Protein 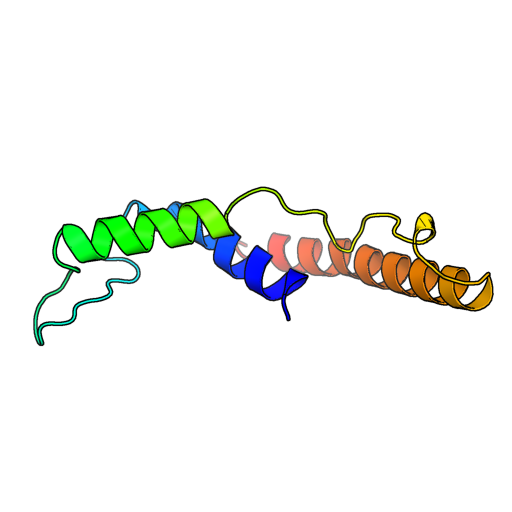AF-A0A067C807-F1 (afdb_monomer_lite)

Organism: Saprolegnia parasitica (strain CBS 223.65) (NCBI:txid695850)

Sequence (95 aa):
MVSSMHNHVGAIAEYVSDPAFCPSAWVEGELAGRPGTSVRLALIMIITGFDQPQITEDFSHVMLDDAAKCVARAFTADVKAQIPVVNRRNATRYT

pLDDT: mean 78.72, std 12.5, range [49.47, 97.19]

Foldseek 3Di:
DLAPVLQVLLVCLVVLVPQQPDAPDPDPPDSGHDPVRSVVVNVVSVVSNDDDDHLLDQPLVVAPDPVRSVVSVVVSVVVVVCVVVVVVVVVPPVD

Secondary structure (DSSP, 8-state):
-HHHHHHHHHHGGGGGG-TTTS----STT-SS--HHHHHHHHHHHHHHTS-PPPTTS--GGG-SSHHHHHHHHHHHHHHHHHHHHHHHHHHTS--

Structure (mmCIF, N/CA/C/O backbone):
data_AF-A0A067C807-F1
#
_entry.id   AF-A0A067C807-F1
#
loop_
_atom_site.group_PDB
_atom_site.id
_atom_site.type_symbol
_atom_site.label_atom_id
_atom_site.label_alt_id
_atom_site.label_comp_id
_atom_site.label_asym_id
_atom_site.label_entity_id
_atom_site.label_seq_id
_atom_site.pdbx_PDB_ins_code
_atom_site.Cartn_x
_atom_site.Cartn_y
_atom_site.Cartn_z
_atom_site.occupancy
_atom_site.B_iso_or_equiv
_atom_site.auth_seq_id
_atom_site.auth_comp_id
_atom_site.auth_asym_id
_atom_site.auth_atom_id
_atom_site.pdbx_PDB_model_num
ATOM 1 N N . MET A 1 1 ? 5.564 -6.797 1.578 1.00 49.47 1 MET A N 1
ATOM 2 C CA . MET A 1 1 ? 4.699 -6.788 2.779 1.00 49.47 1 MET A CA 1
ATOM 3 C C . MET A 1 1 ? 4.473 -5.384 3.327 1.00 49.47 1 MET A C 1
ATOM 5 O O . MET A 1 1 ? 3.347 -5.103 3.682 1.00 49.47 1 MET A O 1
ATOM 9 N N . VAL A 1 2 ? 5.464 -4.484 3.322 1.00 64.25 2 VAL A N 1
ATOM 10 C CA . VAL A 1 2 ? 5.284 -3.100 3.809 1.00 64.25 2 VAL A CA 1
ATOM 11 C C . VAL A 1 2 ? 4.252 -2.314 2.985 1.00 64.25 2 VAL A C 1
ATOM 13 O O . VAL A 1 2 ? 3.275 -1.852 3.547 1.00 64.25 2 VAL A O 1
ATOM 16 N N . SER A 1 3 ? 4.386 -2.228 1.657 1.00 64.31 3 SER A N 1
ATOM 17 C CA . SER A 1 3 ? 3.515 -1.363 0.838 1.00 64.31 3 SER A CA 1
ATOM 18 C C . SER A 1 3 ? 2.051 -1.828 0.797 1.00 64.31 3 SER A C 1
ATOM 20 O O . SER A 1 3 ? 1.155 -1.110 1.222 1.00 64.31 3 SER A O 1
ATOM 22 N N . SER A 1 4 ? 1.782 -3.052 0.328 1.00 62.38 4 SER A N 1
ATOM 23 C CA . SER A 1 4 ? 0.403 -3.532 0.149 1.00 62.38 4 SER A CA 1
ATOM 24 C C . SER A 1 4 ? -0.325 -3.825 1.462 1.00 62.38 4 SER A C 1
ATOM 26 O O . SER A 1 4 ? -1.515 -3.540 1.559 1.00 62.38 4 SER A O 1
ATOM 28 N N . MET A 1 5 ? 0.362 -4.373 2.473 1.00 61.41 5 MET A N 1
ATOM 29 C CA . MET A 1 5 ? -0.278 -4.694 3.751 1.00 61.41 5 MET A CA 1
ATOM 30 C C . MET A 1 5 ? -0.507 -3.437 4.592 1.00 61.41 5 MET A C 1
ATOM 32 O O . MET A 1 5 ? -1.594 -3.305 5.143 1.00 61.41 5 MET A O 1
ATOM 36 N N . HIS A 1 6 ? 0.444 -2.490 4.650 1.00 70.00 6 HIS A N 1
ATOM 37 C CA . HIS A 1 6 ? 0.195 -1.225 5.351 1.00 70.00 6 HIS A CA 1
ATOM 38 C C . HIS A 1 6 ? -0.866 -0.384 4.649 1.00 70.00 6 HIS A C 1
ATOM 40 O O . HIS A 1 6 ? -1.713 0.150 5.346 1.00 70.00 6 HIS A O 1
ATOM 46 N N . ASN A 1 7 ? -0.915 -0.334 3.311 1.00 68.19 7 ASN A N 1
ATOM 47 C CA . ASN A 1 7 ? -2.028 0.335 2.625 1.00 68.19 7 ASN A CA 1
ATOM 48 C C . ASN A 1 7 ? -3.376 -0.333 2.935 1.00 68.19 7 ASN A C 1
ATOM 50 O O . ASN A 1 7 ? -4.370 0.351 3.153 1.00 68.19 7 ASN A O 1
ATOM 54 N N . HIS A 1 8 ? -3.428 -1.669 2.975 1.00 70.12 8 HIS A N 1
ATOM 55 C CA . HIS A 1 8 ? -4.668 -2.379 3.288 1.00 70.12 8 HIS A CA 1
ATOM 56 C C . HIS A 1 8 ? -5.134 -2.142 4.733 1.00 70.12 8 HIS A C 1
ATOM 58 O O . HIS A 1 8 ? -6.315 -1.892 4.956 1.00 70.12 8 HIS A O 1
ATOM 64 N N . VAL A 1 9 ? -4.215 -2.185 5.702 1.00 67.75 9 VAL A N 1
ATOM 65 C CA . VAL A 1 9 ? -4.516 -1.922 7.119 1.00 67.75 9 VAL A CA 1
ATOM 66 C C . VAL A 1 9 ? -4.770 -0.428 7.369 1.00 67.75 9 VAL A C 1
ATOM 68 O O . VAL A 1 9 ? -5.642 -0.075 8.151 1.00 67.75 9 VAL A O 1
ATOM 71 N N . GLY A 1 10 ? -4.087 0.471 6.663 1.00 62.91 10 GLY A N 1
ATOM 72 C CA . GLY A 1 10 ? -4.362 1.907 6.697 1.00 62.91 10 GLY A CA 1
ATOM 73 C C . GLY A 1 10 ? -5.769 2.237 6.193 1.00 62.91 10 GLY A C 1
ATOM 74 O O . GLY A 1 10 ? -6.454 3.062 6.787 1.00 62.91 10 GLY A O 1
ATOM 75 N N . ALA A 1 11 ? -6.257 1.526 5.171 1.00 66.25 11 ALA A N 1
ATOM 76 C CA . ALA A 1 11 ? -7.607 1.716 4.641 1.00 66.25 11 ALA A CA 1
ATOM 77 C C . ALA A 1 11 ? -8.730 1.344 5.630 1.00 66.25 11 ALA A C 1
ATOM 79 O O . ALA A 1 11 ? -9.842 1.834 5.478 1.00 66.25 11 ALA A O 1
ATOM 80 N N . ILE A 1 12 ? -8.463 0.524 6.658 1.00 67.94 12 ILE A N 1
ATOM 81 C CA . ILE A 1 12 ? -9.449 0.235 7.716 1.00 67.94 12 ILE A CA 1
ATOM 82 C C . ILE A 1 12 ? -9.389 1.236 8.885 1.00 67.94 12 ILE A C 1
ATOM 84 O O . ILE A 1 12 ? -10.121 1.075 9.861 1.00 67.94 12 ILE A O 1
ATOM 88 N N . ALA A 1 13 ? -8.559 2.286 8.801 1.00 67.31 13 ALA A N 1
ATOM 89 C CA . ALA A 1 13 ? -8.494 3.344 9.813 1.00 67.31 13 ALA A CA 1
ATOM 90 C C . ALA A 1 13 ? -9.823 4.103 9.983 1.00 67.31 13 ALA A C 1
ATOM 92 O O . ALA A 1 13 ? -10.096 4.616 11.064 1.00 67.31 13 ALA A O 1
ATOM 93 N N . GLU A 1 14 ? -10.685 4.135 8.962 1.00 66.88 14 GLU A N 1
ATOM 94 C CA . GLU A 1 14 ? -12.016 4.755 9.050 1.00 66.88 14 GLU A CA 1
ATOM 95 C C . GLU A 1 14 ? -12.924 4.091 10.106 1.00 66.88 14 GLU A C 1
ATOM 97 O O . GLU A 1 14 ? -13.689 4.771 10.797 1.00 66.88 14 GLU A O 1
ATOM 102 N N . TYR A 1 15 ? -12.772 2.778 10.316 1.00 66.50 15 TYR A N 1
ATOM 103 C CA . TYR A 1 15 ? -13.560 2.005 11.282 1.00 66.50 15 TYR A CA 1
ATOM 104 C C . TYR A 1 15 ? -13.087 2.183 12.732 1.00 66.50 15 TYR A C 1
ATOM 106 O O . TYR A 1 15 ? -13.725 1.694 13.655 1.00 66.50 15 TYR A O 1
ATOM 114 N N . VAL A 1 16 ? -11.989 2.910 12.963 1.00 66.50 16 VAL A N 1
ATOM 115 C CA . VAL A 1 16 ? -11.402 3.128 14.301 1.00 66.50 16 VAL A CA 1
ATOM 116 C C . VAL A 1 16 ? -12.257 4.046 15.171 1.00 66.50 16 VAL A C 1
ATOM 118 O O . VAL A 1 16 ? -12.137 4.036 16.395 1.00 66.50 16 VAL A O 1
ATOM 121 N N . SER A 1 17 ? -13.136 4.832 14.547 1.00 67.50 17 SER A N 1
ATOM 122 C CA . SER A 1 17 ? -14.143 5.617 15.261 1.00 67.50 17 SER A CA 1
ATOM 123 C C . SER A 1 17 ? -15.144 4.742 16.028 1.00 67.50 17 SER A C 1
ATOM 125 O O . SER A 1 17 ? -15.718 5.217 17.009 1.00 67.50 17 SER A O 1
ATOM 127 N N . ASP A 1 18 ? -15.309 3.471 15.638 1.00 71.81 18 ASP A N 1
ATOM 128 C CA . ASP A 1 18 ? -16.096 2.481 16.368 1.00 71.81 18 ASP A CA 1
ATOM 129 C C . ASP A 1 18 ? -15.199 1.680 17.338 1.00 71.81 18 ASP A C 1
ATOM 131 O O . ASP A 1 18 ? -14.437 0.801 16.918 1.00 71.81 18 ASP A O 1
ATOM 135 N N . PRO A 1 19 ? -15.294 1.927 18.659 1.00 66.50 19 PRO A N 1
ATOM 136 C CA . PRO A 1 19 ? -14.482 1.228 19.649 1.00 66.50 19 PRO A CA 1
ATOM 137 C C . PRO A 1 19 ? -14.815 -0.268 19.779 1.00 66.50 19 PRO A C 1
ATOM 139 O O . PRO A 1 19 ? -14.052 -0.977 20.434 1.00 66.50 19 PRO A O 1
ATOM 142 N N . ALA A 1 20 ? -15.916 -0.748 19.190 1.00 71.69 20 ALA A N 1
ATOM 143 C CA . ALA A 1 20 ? -16.339 -2.147 19.207 1.00 71.69 20 ALA A CA 1
ATOM 144 C C . ALA A 1 20 ? -16.014 -2.913 17.907 1.00 71.69 20 ALA A C 1
ATOM 146 O O . ALA A 1 20 ? -16.199 -4.128 17.867 1.00 71.69 20 ALA A O 1
ATOM 147 N N . PHE A 1 21 ? -15.493 -2.252 16.863 1.00 69.38 21 PHE A N 1
ATOM 148 C CA . PHE A 1 21 ? -15.200 -2.894 15.573 1.00 69.38 21 PHE A CA 1
ATOM 149 C C . PHE A 1 21 ? -14.017 -3.874 15.638 1.00 69.38 21 PHE A C 1
ATOM 151 O O . PHE A 1 21 ? -14.097 -4.998 15.146 1.00 69.38 21 PHE A O 1
ATOM 158 N N . CYS A 1 22 ? -12.911 -3.456 16.263 1.00 67.81 22 CYS A N 1
ATOM 159 C CA . CYS A 1 22 ? -11.741 -4.303 16.524 1.00 67.81 22 CYS A CA 1
ATOM 160 C C . CYS A 1 22 ? -11.112 -3.940 17.884 1.00 67.81 22 CYS A C 1
ATOM 162 O O . CYS A 1 22 ? -10.021 -3.361 17.950 1.00 67.81 22 CYS A O 1
ATOM 164 N N . PRO A 1 23 ? -11.826 -4.196 18.994 1.00 65.12 23 PRO A N 1
ATOM 165 C CA . PRO A 1 23 ? -11.379 -3.798 20.317 1.00 65.12 23 PRO A CA 1
ATOM 166 C C . PRO A 1 23 ? -10.167 -4.628 20.741 1.00 65.12 23 PRO A C 1
ATOM 168 O O . PRO A 1 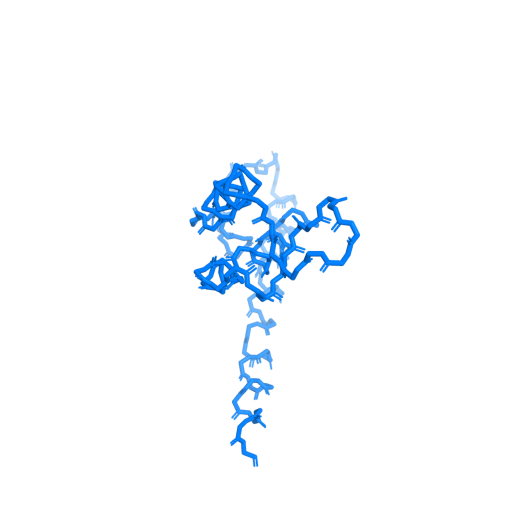23 ? -10.197 -5.857 20.743 1.00 65.12 23 PRO A O 1
ATOM 171 N N . SER A 1 24 ? -9.108 -3.957 21.192 1.00 62.09 24 SER A N 1
ATOM 172 C CA . SER A 1 24 ? -8.088 -4.602 22.023 1.00 62.09 24 SER A CA 1
ATOM 173 C C . SER A 1 24 ? -8.507 -4.476 23.488 1.00 62.09 24 SER A C 1
ATOM 175 O O . SER A 1 24 ? -8.214 -3.491 24.167 1.00 62.09 24 SER A O 1
ATOM 177 N N . ALA A 1 25 ? -9.249 -5.467 23.976 1.00 67.62 25 ALA A N 1
ATOM 178 C CA . ALA A 1 25 ? -9.572 -5.592 25.391 1.00 67.62 25 ALA A CA 1
ATOM 179 C C . ALA A 1 25 ? -8.534 -6.500 26.064 1.00 67.62 25 ALA A C 1
ATOM 181 O O . ALA A 1 25 ? -8.335 -7.642 25.664 1.00 67.62 25 ALA A O 1
ATOM 182 N N . TRP A 1 26 ? -7.835 -5.971 27.070 1.00 62.31 26 TRP A N 1
ATOM 183 C CA . TRP A 1 26 ? -6.899 -6.763 27.879 1.00 62.31 26 TRP A CA 1
ATOM 184 C C . TRP A 1 26 ? -7.623 -7.566 28.968 1.00 62.31 26 TRP A C 1
ATOM 186 O O . TRP A 1 26 ? -7.127 -8.592 29.422 1.00 62.31 26 TRP A O 1
ATOM 196 N N . VAL A 1 27 ? -8.782 -7.077 29.413 1.00 70.88 27 VAL A N 1
ATOM 197 C CA . VAL A 1 27 ? -9.582 -7.709 30.461 1.00 70.88 27 VAL A CA 1
ATOM 198 C C . VAL A 1 27 ? -10.603 -8.627 29.809 1.00 70.88 27 VAL A C 1
ATOM 200 O O . VAL A 1 27 ? -11.377 -8.204 28.953 1.00 70.88 27 VAL A O 1
ATOM 203 N N . GLU A 1 28 ? -10.596 -9.886 30.228 1.00 73.38 28 GLU A N 1
ATOM 204 C CA . GLU A 1 28 ? -11.554 -10.885 29.775 1.00 73.38 28 GLU A CA 1
ATOM 205 C C . GLU A 1 28 ? -12.994 -10.437 30.077 1.00 73.38 28 GLU A C 1
ATOM 207 O O . GLU A 1 28 ? -13.308 -10.012 31.189 1.00 73.38 28 GLU A O 1
ATOM 212 N N . GLY A 1 29 ? -13.864 -10.504 29.066 1.00 76.69 29 GLY A N 1
ATOM 213 C CA . GLY A 1 29 ? -15.273 -10.112 29.173 1.00 76.69 29 GLY A CA 1
ATOM 214 C C . GLY A 1 29 ? -15.578 -8.628 28.927 1.00 76.69 2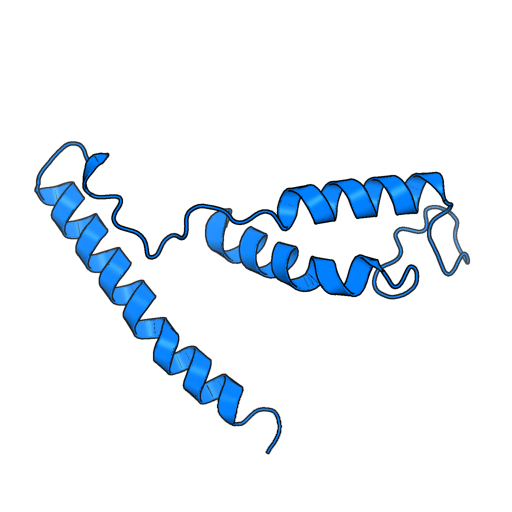9 GLY A C 1
ATOM 215 O O . GLY A 1 29 ? -16.753 -8.268 28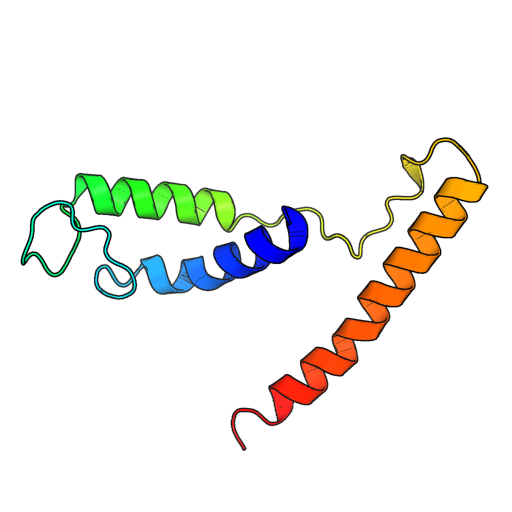.881 1.00 76.69 29 GLY A O 1
ATOM 216 N N . GLU A 1 30 ? -14.579 -7.761 28.723 1.00 75.56 30 GLU A N 1
ATOM 217 C CA . GLU A 1 30 ? -14.824 -6.377 28.291 1.00 75.56 30 GLU A CA 1
ATOM 218 C C . GLU A 1 30 ? -15.012 -6.309 26.759 1.00 75.56 30 GLU A C 1
ATOM 220 O O . GLU A 1 30 ? -14.204 -6.824 25.989 1.00 75.56 30 GLU A O 1
ATOM 225 N N . LEU A 1 31 ? -16.087 -5.647 26.310 1.00 69.19 31 LEU A N 1
ATOM 226 C CA . LEU A 1 31 ? -16.428 -5.471 24.886 1.00 69.19 31 LEU A CA 1
ATOM 227 C C . LEU A 1 31 ? -15.546 -4.443 24.164 1.00 69.19 31 LEU A C 1
ATOM 229 O O . LEU A 1 31 ? -15.456 -4.474 22.943 1.00 69.19 31 LEU A O 1
ATOM 233 N N . ALA A 1 32 ? -14.925 -3.517 24.895 1.00 69.44 32 ALA A N 1
ATOM 234 C CA . ALA A 1 32 ? -14.115 -2.443 24.332 1.00 69.44 32 ALA A CA 1
ATOM 235 C C . ALA A 1 32 ? -12.843 -2.232 25.155 1.00 69.44 32 ALA A C 1
ATOM 237 O O . ALA A 1 32 ? -12.827 -2.435 26.369 1.00 69.44 32 ALA A O 1
ATOM 238 N N . GLY A 1 33 ? -11.775 -1.787 24.491 1.00 70.62 33 GLY A N 1
ATOM 239 C CA . GLY A 1 33 ? -10.555 -1.380 25.178 1.00 70.62 33 GLY A CA 1
ATOM 240 C C . GLY A 1 33 ? -10.825 -0.226 26.150 1.00 70.62 33 GLY A C 1
ATOM 241 O O . GLY A 1 33 ? -11.606 0.684 25.868 1.00 70.62 33 GLY A O 1
ATOM 242 N N . ARG A 1 34 ? -10.149 -0.232 27.304 1.00 75.81 34 ARG A N 1
ATOM 243 C CA . ARG A 1 34 ? -10.153 0.916 28.228 1.00 75.81 34 ARG A CA 1
ATOM 244 C C . ARG A 1 34 ? -9.662 2.175 27.501 1.00 75.81 34 ARG A C 1
ATOM 246 O O . ARG A 1 34 ? -8.825 2.042 26.606 1.00 75.81 34 ARG A O 1
ATOM 253 N N . PRO A 1 35 ? -10.059 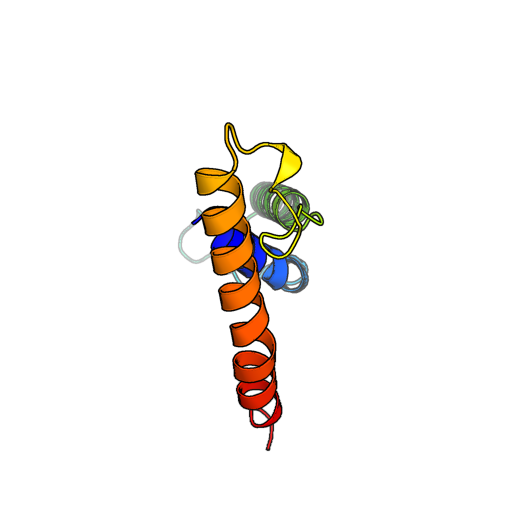3.395 27.917 1.00 74.94 35 PRO A N 1
ATOM 254 C CA . PRO A 1 35 ? -9.751 4.626 27.180 1.00 74.94 35 PRO A CA 1
ATOM 255 C C . PRO A 1 35 ? -8.280 4.777 26.761 1.00 74.94 35 PRO A C 1
ATOM 257 O O . PRO A 1 35 ? -7.992 5.134 25.623 1.00 74.94 35 PRO A O 1
ATOM 260 N N . GLY A 1 36 ? -7.329 4.428 27.636 1.00 71.75 36 GLY A N 1
ATOM 261 C CA . GLY A 1 36 ? -5.899 4.487 27.310 1.00 71.75 36 GLY A CA 1
ATOM 262 C C . GLY A 1 36 ? -5.450 3.506 26.217 1.00 71.75 36 GLY A C 1
ATOM 263 O O . GLY A 1 36 ? -4.514 3.802 25.481 1.00 71.75 36 GLY A O 1
ATOM 264 N N . THR A 1 37 ? -6.103 2.353 26.085 1.00 70.69 37 THR A N 1
ATOM 265 C CA . THR A 1 37 ? -5.852 1.392 25.002 1.00 70.69 37 THR A CA 1
ATOM 266 C C . THR A 1 37 ? -6.468 1.879 23.695 1.00 70.69 37 THR A C 1
ATOM 268 O O . THR A 1 37 ? -5.792 1.869 22.669 1.00 70.69 37 THR A O 1
ATOM 271 N N . SER A 1 38 ? -7.691 2.410 23.746 1.00 72.69 38 SER A N 1
ATOM 272 C CA . SER A 1 38 ? -8.378 2.966 22.575 1.00 72.69 38 SER A CA 1
ATOM 273 C C . SER A 1 38 ? -7.628 4.159 21.978 1.00 72.69 38 SER A C 1
ATOM 275 O O . SER A 1 38 ? -7.463 4.233 20.766 1.00 72.69 38 SER A O 1
ATOM 277 N N . VAL A 1 39 ? -7.073 5.044 22.814 1.00 74.88 39 VAL A N 1
ATOM 278 C CA . VAL A 1 39 ? -6.242 6.171 22.352 1.00 74.88 39 VAL A CA 1
ATOM 279 C C . VAL A 1 39 ? -4.958 5.694 21.662 1.00 74.88 39 VAL A C 1
ATOM 281 O O . VAL A 1 39 ? -4.560 6.260 20.648 1.00 74.88 39 VAL A O 1
ATOM 284 N N . ARG A 1 40 ? -4.307 4.638 22.167 1.00 74.31 40 ARG A N 1
ATOM 285 C CA . ARG A 1 40 ? -3.096 4.078 21.536 1.00 74.31 40 ARG A CA 1
ATOM 286 C C . ARG A 1 40 ? -3.406 3.420 20.198 1.00 74.31 40 ARG A C 1
ATOM 288 O O . ARG A 1 40 ? -2.660 3.622 19.245 1.00 74.31 40 ARG A O 1
ATOM 295 N N . LEU A 1 41 ? -4.505 2.671 20.129 1.00 74.00 41 LEU A N 1
ATOM 296 C CA . LEU A 1 41 ? -4.979 2.073 18.886 1.00 74.00 41 LEU A CA 1
ATOM 297 C C . LEU A 1 41 ? -5.286 3.164 17.852 1.00 74.00 41 LEU A C 1
ATOM 299 O O . LEU A 1 41 ? -4.808 3.084 16.725 1.00 74.00 41 LEU A O 1
ATOM 303 N N . ALA A 1 42 ? -5.988 4.226 18.263 1.00 72.94 42 ALA A N 1
ATOM 304 C CA . ALA A 1 42 ? -6.264 5.376 17.408 1.00 72.94 42 ALA A CA 1
ATOM 305 C C . ALA A 1 42 ? -4.978 6.022 16.874 1.00 72.94 42 ALA A C 1
ATOM 307 O O . ALA A 1 42 ? -4.874 6.279 15.679 1.00 72.94 42 ALA A O 1
ATOM 308 N N . LEU A 1 43 ? -3.965 6.215 17.725 1.00 74.31 43 LEU A N 1
ATOM 309 C CA . LEU A 1 43 ? -2.682 6.786 17.312 1.00 74.31 43 LEU A CA 1
ATOM 310 C C . LEU A 1 43 ? -1.953 5.912 16.277 1.00 74.31 43 LEU A C 1
ATOM 312 O O . LEU A 1 43 ? -1.451 6.434 15.284 1.00 74.31 43 LEU A O 1
ATOM 316 N N . ILE A 1 44 ? -1.909 4.591 16.489 1.00 74.75 44 ILE A N 1
ATOM 317 C CA . ILE A 1 44 ? -1.289 3.641 15.551 1.00 74.75 44 ILE A CA 1
ATOM 318 C C . ILE A 1 44 ? -1.987 3.719 14.195 1.00 74.75 44 ILE A C 1
ATOM 320 O O . ILE A 1 44 ? -1.319 3.853 13.175 1.00 74.75 44 ILE A O 1
ATOM 324 N N . MET A 1 45 ? -3.319 3.705 14.195 1.00 73.31 45 MET A N 1
ATOM 325 C CA . MET A 1 45 ? -4.107 3.709 12.967 1.00 73.31 45 MET A CA 1
ATOM 326 C C . MET A 1 45 ? -4.011 5.028 12.200 1.00 73.31 45 MET A C 1
ATOM 328 O O . MET A 1 45 ? -3.937 5.004 10.974 1.00 73.31 45 MET A O 1
ATOM 332 N N . ILE A 1 46 ? -3.938 6.167 12.901 1.00 72.19 46 ILE A N 1
ATOM 333 C CA . ILE A 1 46 ? -3.646 7.472 12.288 1.00 72.19 46 ILE A CA 1
ATOM 334 C C . ILE A 1 46 ? -2.288 7.424 11.582 1.00 72.19 46 ILE A C 1
ATOM 336 O O . ILE A 1 46 ? -2.183 7.808 10.421 1.00 72.19 46 ILE A O 1
ATOM 340 N N . ILE A 1 47 ? -1.254 6.913 12.259 1.00 69.19 47 ILE A N 1
ATOM 341 C CA . ILE A 1 47 ? 0.103 6.855 11.703 1.00 69.19 47 ILE A CA 1
ATOM 342 C C . ILE A 1 47 ? 0.174 5.910 10.498 1.00 69.19 47 ILE A C 1
ATOM 344 O O . ILE A 1 47 ? 0.842 6.222 9.513 1.00 69.19 47 ILE A O 1
ATOM 348 N N . THR A 1 48 ? -0.524 4.775 10.535 1.00 67.44 48 THR A N 1
ATOM 349 C CA . THR A 1 48 ? -0.553 3.829 9.409 1.00 67.44 48 THR A CA 1
ATOM 350 C C . THR A 1 48 ? -1.500 4.246 8.284 1.00 67.44 48 THR A C 1
ATOM 352 O O . THR A 1 48 ? -1.444 3.655 7.211 1.00 67.44 48 THR A O 1
ATOM 355 N N . GLY A 1 49 ? -2.375 5.227 8.522 1.00 67.88 49 GLY A N 1
ATOM 356 C CA . GLY A 1 49 ? -3.320 5.766 7.542 1.00 67.88 49 GLY A CA 1
ATOM 357 C C . GLY A 1 49 ? -2.792 6.961 6.743 1.00 67.88 49 GLY A C 1
ATOM 358 O O . GLY A 1 49 ? -3.498 7.449 5.865 1.00 67.88 49 GLY A O 1
ATOM 359 N N . PHE A 1 50 ? -1.582 7.455 7.030 1.00 71.06 50 PHE A N 1
ATOM 360 C CA . PHE A 1 50 ? -0.980 8.532 6.243 1.00 71.06 50 PHE A CA 1
ATOM 361 C C . PHE A 1 50 ? -0.719 8.098 4.804 1.00 71.06 50 PHE A C 1
ATOM 363 O O . PHE A 1 50 ? -0.263 6.981 4.567 1.00 71.06 50 PHE A O 1
ATOM 370 N N . ASP A 1 51 ? -0.918 9.023 3.866 1.00 70.62 51 ASP A N 1
ATOM 371 C CA . ASP A 1 51 ? -0.596 8.805 2.460 1.00 70.62 51 ASP A CA 1
ATOM 372 C C . ASP A 1 51 ? 0.906 8.507 2.316 1.00 70.62 51 ASP A C 1
ATOM 374 O O . ASP A 1 51 ? 1.763 9.332 2.646 1.00 70.62 51 ASP A O 1
ATOM 378 N N . GLN A 1 52 ? 1.225 7.286 1.890 1.00 73.44 52 GLN A N 1
ATOM 379 C CA . GLN A 1 52 ? 2.593 6.824 1.659 1.00 73.44 52 GLN A CA 1
ATOM 380 C C . GLN A 1 52 ? 2.889 6.804 0.154 1.00 73.44 52 GLN A C 1
ATOM 382 O O . GLN A 1 52 ? 1.969 6.545 -0.630 1.00 73.44 52 GLN A O 1
ATOM 387 N N . PRO A 1 53 ? 4.162 6.981 -0.261 1.00 80.38 53 PRO A N 1
ATOM 388 C CA . PRO A 1 53 ? 4.567 6.769 -1.645 1.00 80.38 53 PRO A CA 1
ATOM 389 C C . PRO A 1 53 ? 4.107 5.401 -2.146 1.00 80.38 53 PRO A C 1
ATOM 391 O O . PRO A 1 53 ? 4.378 4.357 -1.539 1.00 80.38 53 PRO A O 1
ATOM 394 N N . GLN A 1 54 ? 3.380 5.406 -3.254 1.00 82.38 54 GLN A N 1
ATOM 395 C CA . GLN A 1 54 ? 2.753 4.210 -3.786 1.00 82.38 54 GLN A CA 1
ATOM 396 C C . GLN A 1 54 ? 3.745 3.440 -4.644 1.00 82.38 54 GLN A C 1
ATOM 398 O O . GLN A 1 54 ? 4.454 4.009 -5.464 1.00 82.38 54 GLN A O 1
ATOM 403 N N . ILE A 1 55 ? 3.731 2.108 -4.552 1.00 84.69 55 ILE A N 1
ATOM 404 C CA . ILE A 1 55 ? 4.601 1.238 -5.366 1.00 84.69 55 ILE A CA 1
ATOM 405 C C . ILE A 1 55 ? 4.362 1.383 -6.888 1.00 84.69 55 ILE A C 1
ATOM 407 O O . ILE A 1 55 ? 5.145 0.913 -7.707 1.00 84.69 55 ILE A O 1
ATOM 411 N N . THR A 1 56 ? 3.267 2.040 -7.272 1.00 88.38 56 THR A N 1
ATOM 412 C CA . THR A 1 56 ? 2.918 2.398 -8.651 1.00 88.38 56 THR A CA 1
ATOM 413 C C . THR A 1 56 ? 3.619 3.660 -9.170 1.00 88.38 56 THR A C 1
ATOM 415 O O . THR A 1 56 ? 3.481 3.985 -10.353 1.00 88.38 56 THR A O 1
ATOM 418 N N . GLU A 1 57 ? 4.321 4.401 -8.316 1.00 88.31 57 GLU A N 1
ATOM 419 C CA . GLU A 1 57 ? 5.142 5.552 -8.703 1.00 88.31 57 GLU A CA 1
ATOM 420 C C . GLU A 1 57 ? 6.437 5.117 -9.416 1.00 88.31 57 GLU A C 1
ATOM 422 O O . GLU A 1 57 ? 6.786 3.934 -9.452 1.00 88.31 57 GLU A O 1
ATOM 427 N N . ASP A 1 58 ? 7.140 6.069 -10.041 1.00 87.19 58 ASP A N 1
ATOM 428 C CA . ASP A 1 58 ? 8.401 5.801 -10.745 1.00 87.19 58 ASP A CA 1
ATOM 429 C C . ASP A 1 58 ? 9.614 5.918 -9.807 1.00 87.19 58 ASP A C 1
ATOM 431 O O . ASP A 1 58 ? 10.131 7.004 -9.534 1.00 87.19 58 ASP A O 1
ATOM 435 N N . PHE A 1 59 ? 10.122 4.765 -9.371 1.00 88.88 59 PHE A N 1
ATOM 436 C CA . PHE A 1 59 ? 11.338 4.657 -8.560 1.00 88.88 59 PHE A CA 1
ATOM 437 C C . PHE A 1 59 ? 12.605 4.385 -9.382 1.00 88.88 59 PHE A C 1
ATOM 439 O O . PHE A 1 59 ? 13.651 4.074 -8.818 1.00 88.88 59 PHE A O 1
ATOM 446 N N . SER A 1 60 ? 12.570 4.505 -10.714 1.00 89.88 60 SER A N 1
ATOM 447 C CA . SER A 1 60 ? 13.754 4.220 -11.539 1.00 89.88 60 SER A CA 1
ATOM 448 C C . SER A 1 60 ? 14.946 5.141 -11.228 1.00 89.88 60 SER A C 1
ATOM 450 O O . SER A 1 60 ? 16.093 4.756 -11.444 1.00 89.88 60 SER A O 1
ATOM 452 N N . HIS A 1 61 ? 14.698 6.318 -10.648 1.00 91.00 61 HIS A N 1
ATOM 453 C CA . HIS A 1 61 ? 15.726 7.279 -10.246 1.00 91.00 61 HIS A CA 1
ATOM 454 C C . HIS A 1 61 ? 16.632 6.809 -9.092 1.00 91.00 61 HIS A C 1
ATOM 456 O O . HIS A 1 61 ? 17.726 7.347 -8.948 1.00 91.00 61 HIS A O 1
ATOM 462 N N . VAL A 1 62 ? 16.219 5.809 -8.298 1.00 93.56 62 VAL A N 1
ATOM 463 C CA . VAL A 1 62 ? 17.052 5.231 -7.219 1.00 93.56 62 VAL A CA 1
ATOM 464 C C . VAL A 1 62 ? 17.723 3.908 -7.608 1.00 93.56 62 VAL A C 1
ATOM 466 O O . VAL A 1 62 ? 18.385 3.287 -6.781 1.00 93.56 62 VAL A O 1
ATOM 469 N N . MET A 1 63 ? 17.563 3.460 -8.858 1.00 95.00 63 MET A N 1
ATOM 470 C CA . MET A 1 63 ? 18.173 2.224 -9.356 1.00 95.00 63 MET A CA 1
ATOM 471 C C . MET A 1 63 ? 19.611 2.463 -9.833 1.00 95.00 63 MET A C 1
ATOM 473 O O . MET A 1 63 ? 19.895 3.461 -10.496 1.00 95.00 63 MET A O 1
ATOM 477 N N . LEU A 1 64 ? 20.503 1.518 -9.523 1.00 95.56 64 LEU A N 1
ATOM 478 C CA . LEU A 1 64 ? 21.954 1.648 -9.727 1.00 95.56 64 LEU A CA 1
ATOM 479 C C . LEU A 1 64 ? 22.379 1.669 -11.203 1.00 95.56 64 LEU A C 1
ATOM 481 O O . LEU A 1 64 ? 23.359 2.325 -11.547 1.00 95.56 64 LEU A O 1
ATOM 485 N N . ASP A 1 65 ? 21.652 0.965 -12.071 1.00 96.19 65 ASP A N 1
ATOM 486 C CA . ASP A 1 65 ? 21.981 0.818 -13.489 1.00 96.19 65 ASP A CA 1
ATOM 487 C C . ASP A 1 65 ? 20.725 0.669 -14.364 1.00 96.19 65 ASP A C 1
ATOM 489 O O . ASP A 1 65 ? 19.592 0.584 -13.880 1.00 96.19 65 ASP A O 1
ATOM 493 N N . ASP A 1 66 ? 20.917 0.669 -15.683 1.00 97.19 66 ASP A N 1
ATOM 494 C CA . ASP A 1 66 ? 19.813 0.621 -16.644 1.00 97.19 66 ASP A CA 1
ATOM 495 C C . ASP A 1 66 ? 19.098 -0.736 -16.687 1.00 97.19 66 ASP A C 1
ATOM 497 O O . ASP A 1 66 ? 17.902 -0.784 -16.989 1.00 97.19 66 ASP A O 1
ATOM 501 N N . ALA A 1 67 ? 19.777 -1.829 -16.324 1.00 97.06 67 ALA A N 1
ATOM 502 C CA . ALA A 1 67 ? 19.136 -3.133 -16.202 1.00 97.06 67 ALA A CA 1
ATOM 503 C C . ALA A 1 67 ? 18.157 -3.134 -15.017 1.00 97.06 67 ALA A C 1
ATOM 505 O O . ALA A 1 67 ? 16.997 -3.522 -15.170 1.00 97.06 67 ALA A O 1
ATOM 506 N N . ALA A 1 68 ? 18.571 -2.599 -13.868 1.00 95.44 68 ALA A N 1
ATOM 507 C CA . ALA A 1 68 ? 17.726 -2.418 -12.695 1.00 95.44 68 ALA A CA 1
ATOM 508 C C . ALA A 1 68 ? 16.556 -1.457 -12.972 1.00 95.44 68 ALA A C 1
ATOM 510 O O . ALA A 1 68 ? 15.421 -1.746 -12.590 1.00 95.44 68 ALA A O 1
ATOM 511 N N . LYS A 1 69 ? 16.782 -0.357 -13.707 1.00 96.50 69 LYS A N 1
ATOM 512 C CA . LYS A 1 69 ? 15.694 0.538 -14.156 1.00 96.50 69 LYS A CA 1
ATOM 513 C C . LYS A 1 69 ? 14.685 -0.182 -15.045 1.00 96.50 69 LYS A C 1
ATOM 515 O O . LYS A 1 69 ? 13.486 0.053 -14.907 1.00 96.50 69 LYS A O 1
ATOM 520 N N . CYS A 1 70 ? 15.154 -1.036 -15.955 1.00 96.38 70 CYS A N 1
ATOM 521 C CA . CYS A 1 70 ? 14.289 -1.823 -16.830 1.00 96.38 70 CYS A CA 1
ATOM 522 C C . CYS A 1 70 ? 13.381 -2.753 -16.012 1.00 96.38 70 CYS A C 1
ATOM 524 O O . CYS A 1 70 ? 12.162 -2.725 -16.181 1.00 96.38 70 CYS A O 1
ATOM 526 N N . VAL A 1 71 ? 13.959 -3.487 -15.054 1.00 95.19 71 VAL A N 1
ATOM 527 C CA . VAL A 1 71 ? 13.207 -4.363 -14.141 1.00 95.19 71 VAL A CA 1
ATOM 528 C C . VAL A 1 71 ? 12.193 -3.570 -13.316 1.00 95.19 71 VAL A C 1
ATOM 530 O O . VAL A 1 71 ? 11.027 -3.955 -13.256 1.00 95.19 71 VAL A O 1
ATOM 533 N N . ALA A 1 72 ? 12.599 -2.443 -12.723 1.00 93.69 72 ALA A N 1
ATOM 534 C CA . ALA A 1 72 ? 11.709 -1.607 -11.919 1.00 93.69 72 ALA A CA 1
ATOM 535 C C . ALA A 1 72 ? 10.505 -1.105 -12.734 1.00 93.69 72 ALA A C 1
ATOM 537 O O . ALA A 1 72 ? 9.367 -1.199 -12.281 1.00 93.69 72 ALA A O 1
ATOM 538 N N . ARG A 1 73 ? 10.734 -0.639 -13.968 1.00 93.94 73 ARG A N 1
ATOM 539 C CA . ARG A 1 73 ? 9.666 -0.170 -14.864 1.00 93.94 73 ARG A CA 1
ATOM 540 C C . ARG A 1 73 ? 8.720 -1.289 -15.282 1.00 93.94 73 ARG A C 1
ATOM 542 O O . ARG A 1 73 ? 7.511 -1.067 -15.295 1.00 93.94 73 ARG A O 1
ATOM 549 N N . ALA A 1 74 ? 9.254 -2.468 -15.602 1.00 94.62 74 ALA A N 1
ATOM 550 C CA . ALA A 1 74 ? 8.446 -3.637 -15.940 1.00 94.62 74 ALA A CA 1
ATOM 551 C C . ALA A 1 74 ? 7.542 -4.032 -14.764 1.00 94.62 74 ALA A C 1
ATOM 553 O O . ALA A 1 74 ? 6.329 -4.139 -14.920 1.00 94.62 74 ALA A O 1
ATOM 554 N N . PHE A 1 75 ? 8.110 -4.112 -13.560 1.00 93.00 75 PHE A N 1
ATOM 555 C CA . PHE A 1 75 ? 7.351 -4.384 -12.346 1.00 93.00 75 PHE A CA 1
ATOM 556 C C . PHE A 1 75 ? 6.254 -3.336 -12.087 1.00 93.00 75 PHE A C 1
ATOM 558 O O . PHE A 1 75 ? 5.102 -3.695 -11.849 1.00 93.00 75 PHE A O 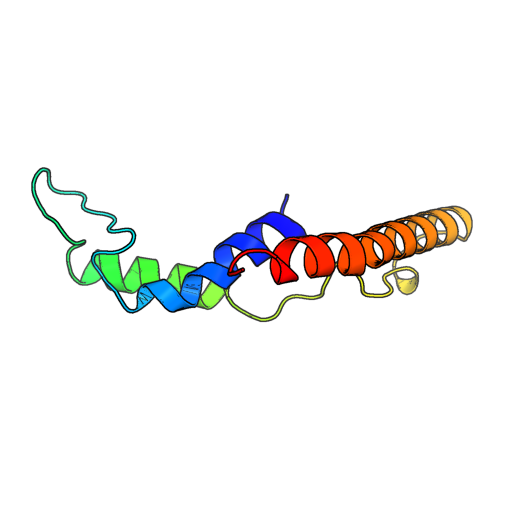1
ATOM 565 N N . THR A 1 76 ? 6.565 -2.038 -12.183 1.00 92.88 76 THR A N 1
ATOM 566 C CA . THR A 1 76 ? 5.561 -0.970 -12.027 1.00 92.88 76 THR A CA 1
ATOM 567 C C . THR A 1 76 ? 4.440 -1.086 -13.067 1.00 92.88 76 THR A C 1
ATOM 569 O O . THR A 1 76 ? 3.275 -0.839 -12.740 1.00 92.88 76 THR A O 1
ATOM 572 N N . ALA A 1 77 ? 4.760 -1.468 -14.307 1.00 94.50 77 ALA A N 1
ATOM 573 C CA . ALA A 1 77 ? 3.764 -1.696 -15.351 1.00 94.50 77 ALA A CA 1
ATOM 574 C C . ALA A 1 77 ? 2.838 -2.875 -15.007 1.00 94.50 77 ALA A C 1
ATOM 576 O O . ALA A 1 77 ? 1.617 -2.725 -15.081 1.00 94.50 77 ALA A O 1
ATOM 577 N N . ASP A 1 78 ? 3.396 -3.995 -14.546 1.00 94.56 78 ASP A N 1
ATOM 578 C CA . ASP A 1 78 ? 2.627 -5.177 -14.141 1.00 94.56 78 ASP A CA 1
ATOM 579 C C . ASP A 1 78 ? 1.692 -4.879 -12.961 1.00 94.56 78 ASP A C 1
ATOM 581 O O . ASP A 1 78 ? 0.521 -5.270 -12.967 1.00 94.56 78 ASP A O 1
ATOM 585 N N . VAL A 1 79 ? 2.161 -4.119 -11.964 1.00 92.00 79 VAL A N 1
ATOM 586 C CA . VAL A 1 79 ? 1.320 -3.693 -10.834 1.00 92.00 79 VAL A CA 1
ATOM 587 C C . VAL A 1 79 ? 0.174 -2.799 -11.313 1.00 92.00 79 VAL A C 1
ATOM 589 O O . VAL A 1 79 ? -0.975 -3.000 -10.912 1.00 92.00 79 VAL A O 1
ATOM 592 N N . LYS A 1 80 ? 0.442 -1.841 -12.210 1.00 93.44 80 LYS A N 1
ATOM 593 C CA . LYS A 1 80 ? -0.607 -0.986 -12.790 1.00 93.44 80 LYS A CA 1
ATOM 594 C C . LYS A 1 80 ? -1.627 -1.791 -13.592 1.00 93.44 80 LYS A C 1
ATOM 596 O O . LYS A 1 80 ? -2.815 -1.483 -13.528 1.00 93.44 80 LYS A O 1
ATOM 601 N N . ALA A 1 81 ? -1.198 -2.843 -14.287 1.00 95.44 81 ALA A N 1
ATOM 602 C CA . ALA A 1 81 ? -2.091 -3.725 -15.034 1.00 95.44 81 ALA A CA 1
ATOM 603 C C . ALA A 1 81 ? -3.073 -4.499 -14.131 1.00 95.44 81 ALA A C 1
ATOM 605 O O . ALA A 1 81 ? -4.166 -4.850 -14.577 1.00 95.44 81 ALA A O 1
ATOM 606 N N . GLN A 1 82 ? -2.747 -4.709 -12.850 1.00 93.38 82 GLN A N 1
ATOM 607 C CA . GLN A 1 82 ? -3.660 -5.338 -11.887 1.00 93.38 82 GLN A CA 1
ATOM 608 C C . GLN A 1 82 ? -4.780 -4.409 -11.394 1.00 93.38 82 GLN A C 1
ATOM 610 O O . GLN A 1 82 ? -5.855 -4.887 -11.028 1.00 93.38 82 GLN A O 1
ATOM 615 N N . ILE A 1 83 ? -4.586 -3.087 -11.425 1.00 91.44 83 ILE A N 1
ATOM 616 C CA . ILE A 1 83 ? -5.590 -2.100 -10.987 1.00 91.44 83 ILE A CA 1
ATOM 617 C C . ILE A 1 83 ? -6.949 -2.296 -11.691 1.00 91.44 83 ILE A C 1
ATOM 619 O O . ILE A 1 83 ? -7.956 -2.470 -10.997 1.00 91.44 83 ILE A O 1
ATOM 623 N N . PRO A 1 84 ? -7.041 -2.323 -13.038 1.00 94.06 84 PRO A N 1
ATOM 624 C CA . PRO A 1 84 ? -8.324 -2.516 -13.714 1.00 94.06 84 PRO A CA 1
ATOM 625 C C . PRO A 1 84 ? -8.953 -3.892 -13.443 1.00 94.06 84 PRO A C 1
ATOM 627 O O . PRO A 1 84 ? -10.180 -3.999 -13.443 1.00 94.06 84 PRO A O 1
ATOM 630 N N . VAL A 1 85 ? -8.151 -4.932 -13.180 1.00 94.81 85 VAL A N 1
ATOM 631 C CA . VAL A 1 85 ? -8.649 -6.271 -12.808 1.00 94.81 85 VAL A CA 1
ATOM 632 C C . VAL A 1 85 ? -9.375 -6.210 -11.464 1.00 94.81 85 VAL A C 1
ATOM 634 O O . VAL A 1 85 ? -10.513 -6.671 -11.343 1.00 94.81 85 VAL A O 1
ATOM 637 N N . VAL A 1 86 ? -8.751 -5.582 -10.464 1.00 91.12 86 VAL A N 1
ATOM 638 C CA . VAL A 1 86 ? -9.333 -5.397 -9.128 1.00 91.12 86 VAL A CA 1
ATOM 639 C C . VAL A 1 86 ? -10.580 -4.514 -9.183 1.00 91.12 86 VAL A C 1
ATOM 641 O O . VAL A 1 86 ? -11.597 -4.867 -8.584 1.00 91.12 86 VAL A O 1
ATOM 644 N N . ASN A 1 87 ? -10.537 -3.410 -9.932 1.00 92.69 87 ASN A N 1
ATOM 645 C CA . ASN A 1 87 ? -11.678 -2.504 -10.080 1.00 92.69 87 ASN A CA 1
ATOM 646 C C . ASN A 1 87 ? -12.883 -3.210 -10.706 1.00 92.69 87 ASN A C 1
ATOM 648 O O . ASN A 1 87 ? -13.997 -3.077 -10.206 1.00 92.69 87 ASN A O 1
ATOM 652 N N . ARG A 1 88 ? -12.660 -4.029 -11.743 1.00 93.56 88 ARG A N 1
ATOM 653 C CA . ARG A 1 88 ? -13.723 -4.823 -12.371 1.00 93.56 88 ARG A CA 1
ATOM 654 C C . ARG A 1 88 ? -14.362 -5.800 -11.389 1.00 93.56 88 ARG A C 1
ATOM 656 O O . ARG A 1 88 ? -15.581 -5.864 -11.316 1.00 93.56 88 ARG A O 1
ATOM 663 N N . ARG A 1 89 ? -13.552 -6.525 -10.611 1.00 92.25 89 ARG A N 1
ATOM 664 C CA . ARG A 1 89 ? -14.050 -7.418 -9.552 1.00 92.25 89 ARG A CA 1
ATOM 665 C C . ARG A 1 89 ? -14.860 -6.654 -8.499 1.00 92.25 89 ARG A C 1
ATOM 667 O O . ARG A 1 89 ? -15.862 -7.156 -8.010 1.00 92.25 89 ARG A O 1
ATOM 674 N N . ASN A 1 90 ? -14.409 -5.466 -8.100 1.00 89.50 90 ASN A N 1
ATOM 675 C CA . ASN A 1 90 ? -15.092 -4.676 -7.073 1.00 89.50 90 ASN A CA 1
ATOM 676 C C . ASN A 1 90 ? -16.422 -4.096 -7.568 1.00 89.50 90 ASN A C 1
ATOM 678 O O . ASN A 1 90 ? -17.355 -3.997 -6.778 1.00 89.50 90 ASN A O 1
ATOM 682 N N . ALA A 1 91 ? -16.529 -3.764 -8.857 1.00 91.12 91 ALA A N 1
ATOM 683 C CA . ALA A 1 91 ? -17.756 -3.234 -9.451 1.00 91.12 91 ALA A CA 1
ATOM 684 C C . ALA A 1 91 ? -18.946 -4.207 -9.361 1.00 91.12 91 ALA A C 1
ATOM 686 O O . ALA A 1 91 ? -20.087 -3.765 -9.351 1.00 91.12 91 ALA A O 1
ATOM 687 N N . THR A 1 92 ? -18.691 -5.514 -9.251 1.00 89.69 92 THR A N 1
ATOM 688 C CA . THR A 1 92 ? -19.733 -6.549 -9.157 1.00 89.69 92 THR A CA 1
ATOM 689 C C . THR A 1 92 ? -20.013 -7.008 -7.724 1.00 89.69 92 THR A C 1
ATOM 691 O O . THR A 1 92 ? -20.648 -8.036 -7.532 1.00 89.69 92 THR A O 1
ATOM 694 N N . ARG A 1 93 ? -19.485 -6.332 -6.692 1.00 77.56 93 ARG A N 1
ATOM 695 C CA . ARG A 1 93 ? -19.663 -6.765 -5.289 1.00 77.56 93 ARG A CA 1
ATOM 696 C C . ARG A 1 93 ? -20.995 -6.369 -4.657 1.00 77.56 93 ARG A C 1
ATOM 698 O O . ARG A 1 93 ? -21.341 -6.932 -3.625 1.00 77.56 93 ARG A O 1
ATOM 705 N N . TYR A 1 94 ? -21.703 -5.414 -5.248 1.00 61.53 94 TYR A N 1
ATOM 706 C CA . TYR A 1 94 ? -22.970 -4.882 -4.730 1.00 61.53 94 TYR A CA 1
ATOM 707 C C . TYR A 1 94 ? -24.140 -5.073 -5.711 1.00 61.53 94 TYR A C 1
ATOM 709 O O . TYR A 1 94 ? -25.197 -4.472 -5.532 1.00 61.53 94 TYR A O 1
ATOM 717 N N . THR A 1 95 ? -23.932 -5.890 -6.747 1.00 52.81 95 THR A N 1
ATOM 718 C CA . THR A 1 95 ? -24.939 -6.376 -7.704 1.00 52.81 95 THR A CA 1
ATOM 719 C C . THR A 1 95 ? -25.127 -7.866 -7.501 1.00 52.81 95 THR A C 1
ATOM 721 O O . THR A 1 95 ? -26.288 -8.309 -7.427 1.00 52.81 95 THR A O 1
#

Radius of gyration: 18.97 Å; chains: 1; bounding box: 47×20×47 Å